Protein AF-A0A831Y4L0-F1 (afdb_monomer)

Nearest PDB structures (foldseek):
  4yvo-assembly1_A  TM=4.484E-01  e=5.142E-01  Arabidopsis thaliana
  3ro3-assembly1_A  TM=4.922E-01  e=9.873E-01  Mus musculus
  3sf4-assembly3_C  TM=3.916E-01  e=2.978E+00  Homo sapiens
  4jhr-assembly1_B  TM=3.957E-01  e=4.231E+00  Mus musculus
  6mfv-assembly4_D  TM=3.422E-01  e=8.982E+00  Pyrococcus horikoshii OT3

Radius of gyration: 17.83 Å; Cα contacts (8 Å, |Δi|>4): 141; chains: 1; bounding box: 51×42×48 Å

Foldseek 3Di:
DDDDPPPDDPVRVVVVVPPPDDDDDDDDDDDPPLQQQPQLVVVLVVLPLVSNVVSLVVLLVVLVVVLALVSLQRSLVSLCSSCVSVVVNVVSLVVSVVSLVSSCVSCLVVLPLVSLVSSLVSCVVSPNVVSNVVSVVSSVVSVVVVVD

pLDDT: mean 77.3, std 20.5, range [30.44, 94.75]

Structure (mmCIF, N/CA/C/O backbone):
data_AF-A0A831Y4L0-F1
#
_entry.id   AF-A0A831Y4L0-F1
#
loop_
_atom_site.group_PDB
_atom_site.id
_atom_site.type_symbol
_atom_site.label_atom_id
_atom_site.label_alt_id
_atom_site.label_comp_id
_atom_site.label_asym_id
_atom_site.label_entity_id
_atom_site.label_seq_id
_atom_site.pdbx_PDB_ins_code
_atom_site.Cartn_x
_atom_site.Cartn_y
_atom_site.Cartn_z
_atom_site.occupancy
_atom_site.B_iso_or_equiv
_atom_site.auth_seq_id
_atom_site.auth_comp_id
_atom_site.auth_asym_id
_atom_site.auth_atom_id
_atom_site.pdbx_PDB_model_num
ATOM 1 N N . MET A 1 1 ? 32.421 18.362 26.435 1.00 40.50 1 MET A N 1
ATOM 2 C CA . MET A 1 1 ? 31.320 19.138 25.824 1.00 40.50 1 MET A CA 1
ATOM 3 C C . MET A 1 1 ? 31.251 18.711 24.374 1.00 40.50 1 MET A C 1
ATOM 5 O O . MET A 1 1 ? 31.950 19.267 23.541 1.00 40.50 1 MET A O 1
ATOM 9 N N . THR A 1 2 ? 30.551 17.610 24.119 1.00 41.34 2 THR A N 1
ATOM 10 C CA . THR A 1 2 ? 30.545 16.924 22.823 1.00 41.34 2 THR A CA 1
ATOM 11 C C . THR A 1 2 ? 29.284 17.347 22.085 1.00 41.34 2 THR A C 1
ATOM 13 O O . THR A 1 2 ? 28.188 17.178 22.615 1.00 41.34 2 THR A O 1
ATOM 16 N N . GLY A 1 3 ? 29.469 17.964 20.916 1.00 47.66 3 GLY A N 1
ATOM 17 C CA . GLY A 1 3 ? 28.396 18.372 20.020 1.00 47.66 3 GLY A CA 1
ATOM 18 C C . GLY A 1 3 ? 27.564 17.161 19.632 1.00 47.66 3 GLY A C 1
ATOM 19 O O . GLY A 1 3 ? 28.087 16.168 19.130 1.00 47.66 3 GLY A O 1
ATOM 20 N N . GLN A 1 4 ? 26.279 17.242 19.942 1.00 45.97 4 GLN A N 1
ATOM 21 C CA . GLN A 1 4 ? 25.287 16.266 19.547 1.00 45.97 4 GLN A CA 1
ATOM 22 C C . GLN A 1 4 ? 24.959 16.560 18.084 1.00 45.97 4 GLN A C 1
ATOM 24 O O . GLN A 1 4 ? 24.190 17.465 17.779 1.00 45.97 4 GLN A O 1
ATOM 29 N N . ASP A 1 5 ? 25.652 15.856 17.193 1.00 43.16 5 ASP A N 1
ATOM 30 C CA . ASP A 1 5 ? 25.338 15.779 15.771 1.00 43.16 5 ASP A CA 1
ATOM 31 C C . ASP A 1 5 ? 23.983 15.059 15.669 1.00 43.16 5 ASP A C 1
ATOM 33 O O . ASP A 1 5 ? 23.887 13.832 15.767 1.00 43.16 5 ASP A O 1
ATOM 37 N N . GLU A 1 6 ? 22.902 15.839 15.650 1.00 45.41 6 GLU A N 1
ATOM 38 C CA . GLU A 1 6 ? 21.547 15.332 15.471 1.00 45.41 6 GLU A CA 1
ATOM 39 C C . GLU A 1 6 ? 21.431 14.763 14.056 1.00 45.41 6 GLU A C 1
ATOM 41 O O . GLU A 1 6 ? 21.164 15.480 13.094 1.00 45.41 6 GLU A O 1
ATOM 46 N N . ILE A 1 7 ? 21.646 13.452 13.930 1.00 49.22 7 ILE A N 1
ATOM 47 C CA . ILE A 1 7 ? 21.358 12.710 12.705 1.00 49.22 7 ILE A CA 1
ATOM 48 C C . ILE A 1 7 ? 19.867 12.913 12.391 1.00 49.22 7 ILE A C 1
ATOM 50 O O . ILE A 1 7 ? 19.016 12.468 13.172 1.00 49.22 7 ILE A O 1
ATOM 54 N N . PRO A 1 8 ? 19.511 13.559 11.267 1.00 40.16 8 PRO A N 1
ATOM 55 C CA . PRO A 1 8 ? 18.118 13.773 10.923 1.00 40.16 8 PRO A CA 1
ATOM 56 C C . PRO A 1 8 ? 17.447 12.417 10.703 1.00 40.16 8 PRO A C 1
ATOM 58 O O . PRO A 1 8 ? 17.881 11.598 9.890 1.00 40.16 8 PRO A O 1
ATOM 61 N N . THR A 1 9 ? 16.368 12.169 11.445 1.00 49.12 9 THR A N 1
ATOM 62 C CA . THR A 1 9 ? 15.546 10.966 11.269 1.00 49.12 9 THR A CA 1
ATOM 63 C C . THR A 1 9 ? 15.034 10.925 9.827 1.00 49.12 9 THR A C 1
ATOM 65 O O . THR A 1 9 ? 14.661 11.960 9.278 1.00 49.12 9 THR A O 1
ATOM 68 N N . ALA A 1 10 ? 14.963 9.740 9.211 1.00 43.44 10 ALA A N 1
ATOM 69 C CA . ALA A 1 10 ? 14.544 9.550 7.812 1.00 43.44 10 ALA A CA 1
ATOM 70 C C . ALA A 1 10 ? 13.197 10.226 7.445 1.00 43.44 10 ALA A C 1
ATOM 72 O O . ALA A 1 10 ? 12.957 10.551 6.285 1.00 43.44 10 ALA A O 1
ATOM 73 N N . GLN A 1 11 ? 12.353 10.498 8.446 1.00 38.75 11 GLN A N 1
ATOM 74 C CA . GLN A 1 11 ? 11.113 11.276 8.355 1.00 38.75 11 GLN A CA 1
ATOM 75 C C . GLN A 1 11 ? 11.340 12.768 8.011 1.00 38.75 11 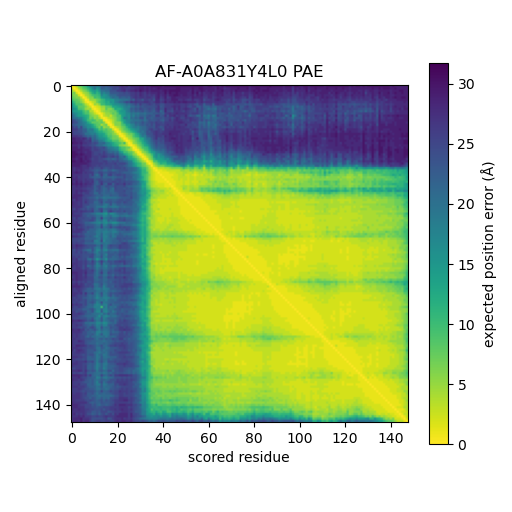GLN A C 1
ATOM 77 O O . GLN A 1 11 ? 10.540 13.359 7.294 1.00 38.75 11 GLN A O 1
ATOM 82 N N . GLN A 1 12 ? 12.412 13.386 8.523 1.00 36.28 12 GLN A N 1
ATOM 83 C CA . GLN A 1 12 ? 12.693 14.828 8.430 1.00 36.28 12 GLN A CA 1
ATOM 84 C C . GLN A 1 12 ? 13.467 15.214 7.161 1.00 36.28 12 GLN A C 1
ATOM 86 O O . GLN A 1 12 ? 13.261 16.297 6.612 1.00 36.28 12 GLN A O 1
ATOM 91 N N . ALA A 1 13 ? 14.309 14.315 6.640 1.00 39.44 13 ALA A N 1
ATOM 92 C CA . ALA A 1 13 ? 14.988 14.525 5.357 1.00 39.44 13 ALA A CA 1
ATOM 93 C C . ALA A 1 13 ? 13.992 14.589 4.179 1.00 39.44 13 ALA A C 1
ATOM 95 O O . ALA A 1 13 ? 14.233 15.264 3.175 1.00 39.44 13 ALA A O 1
ATOM 96 N N . PHE A 1 14 ? 12.839 13.926 4.323 1.00 44.34 14 PHE A N 1
ATOM 97 C CA . PHE A 1 14 ? 11.790 13.911 3.310 1.00 44.34 14 PHE A CA 1
ATOM 98 C C . PHE A 1 14 ? 11.026 15.245 3.236 1.00 44.34 14 PHE A C 1
ATOM 100 O O . PHE A 1 14 ? 10.743 15.727 2.142 1.00 44.34 14 PHE A O 1
ATOM 107 N N . THR A 1 15 ? 10.758 15.899 4.372 1.00 40.31 15 THR A N 1
ATOM 108 C CA . THR A 1 15 ? 10.054 17.195 4.429 1.00 40.31 15 THR A CA 1
ATOM 109 C C . THR A 1 15 ? 10.898 18.365 3.929 1.00 40.31 15 THR A C 1
ATOM 111 O O . THR A 1 15 ? 10.358 19.262 3.284 1.00 40.31 15 THR A O 1
ATOM 114 N N . ALA A 1 16 ? 12.212 18.359 4.167 1.00 33.62 16 ALA A N 1
ATOM 115 C CA . ALA A 1 16 ? 13.095 19.443 3.727 1.00 33.62 16 ALA A CA 1
ATOM 116 C C . ALA A 1 16 ? 13.231 19.525 2.192 1.00 33.62 16 ALA A C 1
ATOM 118 O O . ALA A 1 16 ? 13.402 20.611 1.641 1.00 33.62 16 ALA A O 1
ATOM 119 N N . SER A 1 17 ? 13.077 18.399 1.486 1.00 42.00 17 SER A N 1
ATOM 120 C CA . SER A 1 17 ? 13.164 18.353 0.017 1.00 42.00 17 SER A CA 1
ATOM 121 C C . SER A 1 17 ? 11.907 18.879 -0.695 1.00 42.00 17 SER A C 1
ATOM 123 O O . SER A 1 17 ? 11.950 19.143 -1.892 1.00 42.00 17 SER A O 1
ATOM 125 N N . LEU A 1 18 ? 10.791 19.050 0.023 1.00 50.41 18 LEU A N 1
ATOM 126 C CA . LEU A 1 18 ? 9.485 19.410 -0.549 1.00 50.41 18 LEU A CA 1
ATOM 127 C C . LEU A 1 18 ? 9.148 20.909 -0.459 1.00 50.41 18 LEU A C 1
ATOM 129 O O . LEU A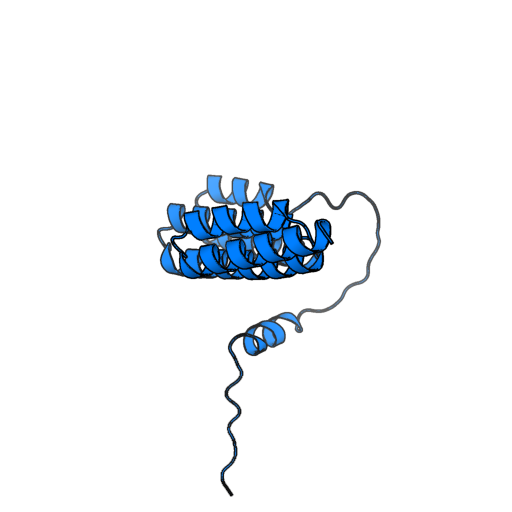 1 18 ? 8.154 21.336 -1.036 1.00 50.41 18 LEU A O 1
ATOM 133 N N . MET A 1 19 ? 9.949 21.722 0.240 1.00 46.41 19 MET A N 1
ATOM 134 C CA . MET A 1 19 ? 9.622 23.137 0.495 1.00 46.41 19 MET A CA 1
ATOM 135 C C . MET A 1 19 ? 10.245 24.139 -0.492 1.00 46.41 19 MET A C 1
ATOM 137 O O . MET A 1 19 ? 9.990 25.336 -0.382 1.00 46.41 19 MET A O 1
ATOM 141 N N . LEU A 1 20 ? 1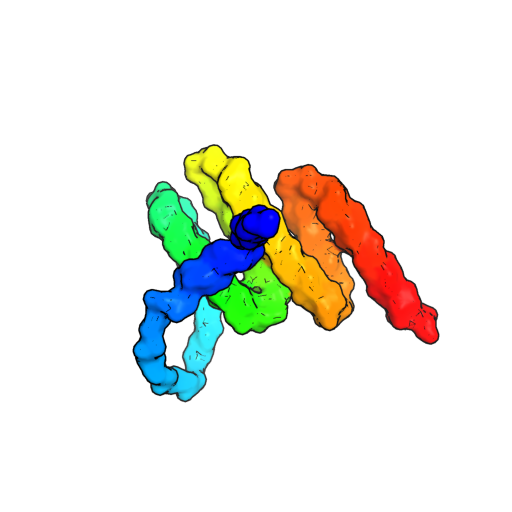1.042 23.693 -1.468 1.00 49.75 20 LEU A N 1
ATOM 142 C CA . LEU A 1 20 ? 11.852 24.579 -2.321 1.00 49.75 20 LEU A CA 1
ATOM 143 C C . LEU A 1 20 ? 11.390 24.654 -3.782 1.00 49.75 20 LEU A C 1
ATOM 145 O O . LEU A 1 20 ? 12.198 24.759 -4.700 1.00 49.75 20 LEU A O 1
ATOM 149 N N . THR A 1 21 ? 10.079 24.656 -4.022 1.00 49.94 21 THR A N 1
ATOM 150 C CA . THR A 1 21 ? 9.545 25.034 -5.341 1.00 49.94 21 THR A CA 1
ATOM 151 C C . THR A 1 21 ? 8.311 25.923 -5.206 1.00 49.94 21 THR A C 1
ATOM 153 O O . THR A 1 21 ? 7.182 25.462 -5.108 1.00 49.94 21 THR A O 1
ATOM 156 N N . GLY A 1 22 ? 8.606 27.225 -5.137 1.00 38.66 22 GLY A N 1
ATOM 157 C CA . GLY A 1 22 ? 7.903 28.353 -5.758 1.00 38.66 22 GLY A CA 1
ATOM 158 C C . GLY A 1 22 ? 6.386 28.291 -5.924 1.00 38.66 22 GLY A C 1
ATOM 159 O O . GLY A 1 22 ? 5.857 27.535 -6.732 1.00 38.66 22 GLY A O 1
ATOM 160 N N . GLY A 1 23 ? 5.708 29.224 -5.255 1.00 46.31 23 GLY A N 1
ATOM 161 C CA . GLY A 1 23 ? 4.323 29.564 -5.540 1.00 46.31 23 GLY A CA 1
ATOM 162 C C . GLY A 1 23 ? 4.121 30.244 -6.898 1.00 46.31 23 GLY A C 1
ATOM 163 O O . GLY A 1 23 ? 4.943 31.032 -7.361 1.00 46.31 23 GLY A O 1
ATOM 164 N N . HIS A 1 24 ? 2.949 29.989 -7.470 1.00 35.50 24 HIS A N 1
ATOM 165 C CA . HIS A 1 24 ? 2.203 30.895 -8.335 1.00 35.50 24 HIS A CA 1
ATOM 166 C C . HIS A 1 24 ? 0.705 30.661 -8.069 1.00 35.50 24 HIS A C 1
ATOM 168 O O . HIS A 1 24 ? 0.265 29.539 -7.827 1.00 35.50 24 HIS A O 1
ATOM 174 N N . ALA A 1 25 ? -0.026 31.772 -8.009 1.00 30.44 25 ALA A N 1
ATOM 175 C CA . ALA A 1 25 ? -1.397 31.938 -7.552 1.00 30.44 25 ALA A CA 1
ATOM 176 C C . ALA A 1 25 ? -2.467 31.067 -8.247 1.00 30.44 25 ALA A C 1
ATOM 178 O O . ALA A 1 25 ? -2.354 30.685 -9.406 1.00 30.44 25 ALA A O 1
ATOM 179 N N . SER A 1 26 ? -3.543 30.832 -7.489 1.00 38.22 26 SER A N 1
ATOM 180 C CA . SER A 1 26 ? -4.777 30.110 -7.837 1.00 38.22 26 SER A CA 1
ATOM 181 C C . SER A 1 26 ? -5.615 30.808 -8.928 1.00 38.22 26 SER A C 1
ATOM 183 O O . SER A 1 26 ? -5.536 32.029 -9.070 1.00 38.22 26 SER A O 1
ATOM 185 N N . PRO A 1 27 ? -6.486 30.061 -9.636 1.00 35.53 27 PRO A N 1
ATOM 186 C CA . PRO A 1 27 ? -7.902 30.099 -9.254 1.00 35.53 27 PRO A CA 1
ATOM 187 C C . PRO A 1 27 ? -8.577 28.711 -9.234 1.00 35.53 27 PRO A C 1
ATOM 189 O O . PRO A 1 27 ? -8.321 27.849 -10.071 1.00 35.53 27 PRO A O 1
ATOM 192 N N . ALA A 1 28 ? -9.480 28.506 -8.275 1.00 38.41 28 ALA A N 1
ATOM 193 C CA . ALA A 1 28 ? -10.462 27.413 -8.246 1.00 38.41 28 ALA A CA 1
ATOM 194 C C . ALA A 1 28 ? -11.834 27.933 -8.751 1.00 38.41 28 ALA A C 1
ATOM 196 O O . ALA A 1 28 ? -11.973 29.154 -8.862 1.00 38.41 28 ALA A O 1
ATOM 197 N N . PRO A 1 29 ? -12.890 27.109 -8.964 1.00 56.16 29 PRO A N 1
ATOM 198 C CA . PRO A 1 29 ? -12.988 25.644 -8.873 1.00 56.16 29 PRO A CA 1
ATOM 199 C C . PRO A 1 29 ? -13.779 24.996 -10.045 1.00 56.16 29 PRO A C 1
ATOM 201 O O . PRO A 1 29 ? -14.935 25.333 -10.278 1.00 56.16 29 PRO A O 1
ATOM 204 N N . ALA A 1 30 ? -13.244 23.971 -10.717 1.00 34.66 30 ALA A N 1
ATOM 205 C CA . ALA A 1 30 ? -14.074 23.037 -11.493 1.00 34.66 30 ALA A CA 1
ATOM 206 C C . ALA A 1 30 ? -13.328 21.721 -11.729 1.00 34.66 30 ALA A C 1
ATOM 208 O O . ALA A 1 30 ? -12.386 21.668 -12.509 1.00 34.66 30 ALA A O 1
ATOM 209 N N . ARG A 1 31 ? -13.770 20.669 -11.026 1.00 33.84 31 ARG A N 1
ATOM 210 C CA . ARG A 1 31 ? -13.335 19.271 -11.156 1.00 33.84 31 ARG A CA 1
ATOM 211 C C . ARG A 1 31 ? -11.811 19.096 -11.069 1.00 33.84 31 ARG A C 1
ATOM 213 O O . ARG A 1 31 ? -11.122 19.038 -12.080 1.00 33.84 31 ARG A O 1
ATOM 220 N N . ARG A 1 32 ? -11.290 18.889 -9.851 1.00 41.84 32 ARG A N 1
ATOM 221 C CA . ARG A 1 32 ? -10.072 18.077 -9.703 1.00 41.84 32 ARG A CA 1
ATOM 222 C C . ARG A 1 32 ? -10.420 16.689 -10.234 1.00 41.84 32 ARG A C 1
ATOM 224 O O . ARG A 1 32 ? -10.921 15.846 -9.499 1.00 41.84 32 ARG A O 1
ATOM 231 N N . VAL A 1 33 ? -10.283 16.503 -11.546 1.00 34.19 33 VAL A N 1
ATOM 232 C CA . VAL A 1 33 ? -10.119 15.181 -12.138 1.00 34.19 33 VAL A CA 1
ATOM 233 C C . VAL A 1 33 ? -8.985 14.571 -11.332 1.00 34.19 33 VAL A C 1
ATOM 235 O O . VAL A 1 33 ? -7.964 15.229 -11.146 1.00 34.19 33 VAL A O 1
ATOM 238 N N . ALA A 1 34 ? -9.204 13.403 -10.743 1.00 45.22 34 ALA A N 1
ATOM 239 C CA . ALA A 1 34 ? -8.155 12.697 -10.037 1.00 45.22 34 ALA A CA 1
ATOM 240 C C . ALA A 1 34 ? -7.026 12.439 -11.047 1.00 45.22 34 ALA A C 1
ATOM 242 O O . ALA A 1 34 ? -7.094 11.496 -11.822 1.00 45.22 34 ALA A O 1
ATOM 243 N N . VAL A 1 35 ? -6.009 13.303 -11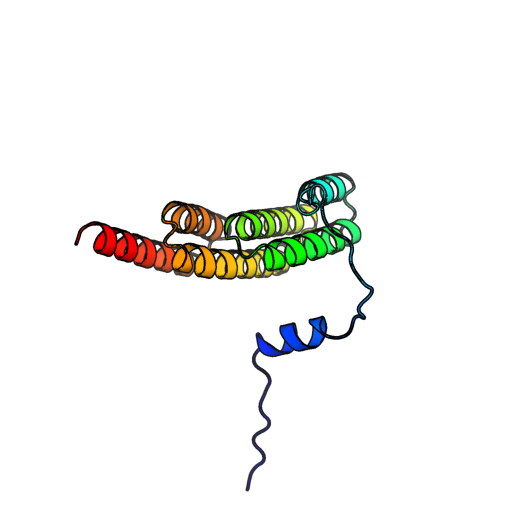.088 1.00 49.53 35 VAL A N 1
ATOM 244 C CA . VAL A 1 35 ? -4.870 13.171 -12.015 1.00 49.53 35 VAL A CA 1
ATOM 245 C C . VAL A 1 35 ? -4.018 11.942 -11.649 1.00 49.53 35 VAL A C 1
ATOM 247 O O . VAL A 1 35 ? -3.118 11.554 -12.381 1.00 49.53 35 VAL A O 1
ATOM 250 N N . GLY A 1 36 ? -4.296 11.284 -10.524 1.00 59.56 36 GLY A N 1
ATOM 251 C CA . GLY A 1 36 ? -3.346 10.381 -9.897 1.00 59.56 36 GLY A CA 1
ATOM 252 C C . GLY A 1 36 ? -3.134 9.031 -10.575 1.00 59.56 36 GLY A C 1
ATOM 253 O O . GLY A 1 36 ? -1.988 8.650 -10.760 1.00 59.56 36 GLY A O 1
ATOM 254 N N . LEU A 1 37 ? -4.175 8.261 -10.901 1.00 68.75 37 LEU A N 1
ATOM 255 C CA . LEU A 1 37 ? -3.963 6.849 -11.265 1.00 68.75 37 LEU A CA 1
ATOM 256 C C . LEU A 1 37 ? -4.042 6.561 -12.759 1.00 68.75 37 LEU A C 1
ATOM 258 O O . LEU A 1 37 ? -3.193 5.823 -13.244 1.00 68.75 37 LEU A O 1
ATOM 262 N N . ASP A 1 38 ? -4.972 7.170 -13.494 1.00 76.81 38 ASP A N 1
ATOM 263 C CA . ASP A 1 38 ? -5.137 6.898 -14.931 1.00 76.81 38 ASP A CA 1
ATOM 264 C C . ASP A 1 38 ? -3.852 7.204 -15.711 1.00 76.81 38 ASP A C 1
ATOM 266 O O . ASP A 1 38 ? -3.385 6.391 -16.502 1.00 76.81 38 ASP A O 1
ATOM 270 N N . ALA A 1 39 ? -3.188 8.313 -15.381 1.00 76.06 39 ALA A N 1
ATOM 271 C CA . ALA A 1 39 ? -1.902 8.659 -15.973 1.00 76.06 39 ALA A CA 1
ATOM 272 C C . ALA A 1 39 ? -0.780 7.670 -15.579 1.00 76.06 39 ALA A C 1
ATOM 274 O O . ALA A 1 39 ? 0.169 7.468 -16.340 1.00 76.06 39 ALA A O 1
ATOM 275 N N . VAL A 1 40 ? -0.852 7.047 -14.392 1.00 79.38 40 VAL A N 1
ATOM 276 C CA . VAL A 1 40 ? 0.087 5.983 -13.993 1.00 79.38 40 VAL A CA 1
ATOM 277 C C . VAL A 1 40 ? -0.193 4.710 -14.786 1.00 79.38 40 VAL A C 1
ATOM 279 O O . VAL A 1 40 ? 0.757 4.084 -15.241 1.00 79.38 40 VAL A O 1
ATOM 282 N N . GLU A 1 41 ? -1.458 4.343 -15.000 1.00 83.44 41 GLU A N 1
ATOM 283 C CA . GLU A 1 41 ? -1.842 3.209 -15.854 1.00 83.44 41 GLU A CA 1
ATOM 284 C C . GLU A 1 41 ? -1.373 3.411 -17.301 1.00 83.44 41 GLU A C 1
ATOM 286 O O . GLU A 1 41 ? -0.751 2.520 -17.881 1.00 83.44 41 GLU A O 1
ATOM 291 N N . GLU A 1 42 ? -1.577 4.605 -17.860 1.00 82.81 42 GLU A N 1
ATOM 292 C CA . GLU A 1 42 ? -1.076 4.974 -19.187 1.00 82.81 42 GLU A CA 1
ATOM 293 C C . GLU A 1 42 ? 0.453 4.888 -19.257 1.00 82.81 42 GLU A C 1
ATOM 295 O O . GLU A 1 42 ? 1.005 4.317 -20.196 1.00 82.81 42 GLU A O 1
ATOM 300 N N . ALA A 1 43 ? 1.156 5.382 -18.234 1.00 83.31 43 ALA A N 1
ATOM 301 C CA . ALA A 1 43 ? 2.609 5.267 -18.154 1.00 83.31 43 ALA A CA 1
ATOM 302 C C . ALA A 1 43 ? 3.081 3.809 -18.020 1.00 83.31 43 ALA A C 1
ATOM 304 O O . ALA A 1 43 ? 4.137 3.452 -18.537 1.00 83.31 43 ALA A O 1
ATOM 305 N N . MET A 1 44 ? 2.313 2.946 -17.350 1.00 84.56 44 MET A N 1
ATOM 306 C CA . MET A 1 44 ? 2.613 1.515 -17.292 1.00 84.56 44 MET A CA 1
ATOM 307 C C . MET A 1 44 ? 2.450 0.848 -18.665 1.00 84.56 44 MET A C 1
ATOM 309 O O . MET A 1 44 ? 3.221 -0.056 -18.982 1.00 84.56 44 MET A O 1
ATOM 313 N N . ALA A 1 45 ? 1.512 1.313 -19.499 1.00 86.69 45 ALA A N 1
ATOM 314 C CA . ALA A 1 45 ? 1.311 0.798 -20.854 1.00 86.69 45 ALA A CA 1
ATOM 315 C C . ALA A 1 45 ? 2.459 1.152 -21.818 1.00 86.69 45 ALA A C 1
ATOM 317 O O . ALA A 1 45 ? 2.728 0.393 -22.748 1.00 86.69 45 ALA A O 1
ATOM 318 N N . THR A 1 46 ? 3.161 2.271 -21.602 1.00 82.69 46 THR A N 1
ATOM 319 C CA . THR A 1 46 ? 4.313 2.657 -22.439 1.00 82.69 46 THR A CA 1
ATOM 320 C C . THR A 1 46 ? 5.603 1.921 -22.076 1.00 82.69 46 THR A C 1
ATOM 322 O O . THR A 1 46 ? 6.530 1.888 -22.884 1.00 82.69 46 THR A O 1
ATOM 325 N N . GLY A 1 47 ? 5.690 1.344 -20.871 1.00 79.44 47 GLY A N 1
ATOM 326 C CA . GLY A 1 47 ? 6.891 0.670 -20.368 1.00 79.44 47 GLY A CA 1
ATOM 327 C C . GLY A 1 47 ? 8.062 1.610 -20.039 1.00 79.44 47 GLY A C 1
ATOM 328 O O . GLY A 1 47 ? 9.147 1.138 -19.695 1.00 79.44 47 GLY A O 1
ATOM 329 N N . ASP A 1 48 ? 7.871 2.931 -20.120 1.00 85.50 48 ASP A N 1
ATOM 330 C CA . ASP A 1 48 ? 8.888 3.912 -19.742 1.00 85.50 48 ASP A CA 1
ATOM 331 C C . ASP A 1 48 ? 8.950 4.035 -18.213 1.00 85.50 48 ASP A C 1
ATOM 333 O O . ASP A 1 48 ? 8.156 4.735 -17.579 1.00 85.50 48 ASP A O 1
ATOM 337 N N . ALA A 1 49 ? 9.949 3.385 -17.613 1.00 84.81 49 ALA A N 1
ATOM 338 C CA . ALA A 1 49 ? 10.167 3.389 -16.169 1.00 84.81 49 ALA A CA 1
ATOM 339 C C . ALA A 1 49 ? 10.320 4.803 -15.573 1.00 84.81 49 ALA A C 1
ATOM 341 O O . ALA A 1 49 ? 9.917 5.047 -14.432 1.00 84.81 49 ALA A O 1
ATOM 342 N N . SER A 1 50 ? 10.886 5.746 -16.331 1.00 85.56 50 SER A N 1
ATOM 343 C CA . SER A 1 50 ? 11.054 7.128 -15.882 1.00 85.56 50 SER A CA 1
ATOM 344 C C . SER A 1 50 ? 9.731 7.886 -15.917 1.00 85.56 50 SER A C 1
ATOM 346 O O . SER A 1 50 ? 9.443 8.651 -14.994 1.00 85.56 50 SER A O 1
ATOM 348 N N . LEU A 1 51 ? 8.898 7.653 -16.934 1.00 86.44 51 LEU A N 1
ATOM 349 C CA . LEU A 1 51 ? 7.537 8.181 -16.975 1.00 86.44 51 LEU A CA 1
ATOM 350 C C . LEU A 1 51 ? 6.683 7.600 -15.842 1.00 86.44 51 LEU A C 1
ATOM 352 O O . LEU A 1 51 ? 6.077 8.369 -15.101 1.00 86.44 51 LEU A O 1
ATOM 356 N N . MET A 1 52 ? 6.715 6.279 -15.634 1.00 87.62 52 MET A N 1
ATOM 357 C CA . MET A 1 52 ? 5.998 5.602 -14.546 1.00 87.62 52 MET A CA 1
ATOM 358 C C . MET A 1 52 ? 6.351 6.200 -13.181 1.00 87.62 52 MET A C 1
ATOM 360 O O . MET A 1 52 ? 5.461 6.507 -12.390 1.00 87.62 52 MET A O 1
ATOM 364 N N . LEU A 1 53 ? 7.643 6.416 -12.906 1.00 87.38 53 LEU A N 1
ATOM 365 C CA . LEU A 1 53 ? 8.088 6.981 -11.633 1.00 87.38 53 LEU A CA 1
ATOM 366 C C . LEU A 1 53 ? 7.640 8.437 -11.452 1.00 87.38 53 LEU A C 1
ATOM 368 O O . LEU A 1 53 ? 7.199 8.797 -10.359 1.00 87.38 53 LEU A O 1
ATOM 372 N N . ARG A 1 54 ? 7.745 9.272 -12.494 1.00 88.56 54 ARG A N 1
ATOM 373 C CA . ARG A 1 54 ? 7.311 10.677 -12.428 1.00 88.56 54 ARG A CA 1
ATOM 374 C C . ARG A 1 54 ? 5.812 10.778 -12.179 1.00 88.56 54 ARG A C 1
ATOM 376 O O . ARG A 1 54 ? 5.397 11.500 -11.274 1.00 88.56 54 ARG A O 1
ATOM 383 N N . THR A 1 55 ? 5.018 10.029 -12.935 1.00 89.25 55 THR A N 1
ATOM 384 C CA . THR A 1 55 ? 3.563 10.067 -12.804 1.00 89.25 55 THR A CA 1
ATOM 385 C C . THR A 1 55 ? 3.111 9.485 -11.468 1.00 89.25 55 THR A C 1
ATOM 387 O O . THR A 1 55 ? 2.261 10.070 -10.803 1.00 89.25 55 THR A O 1
ATOM 390 N N . TRP A 1 56 ? 3.755 8.413 -10.994 1.00 90.75 56 TRP A N 1
ATOM 391 C CA . TRP A 1 56 ? 3.508 7.872 -9.656 1.00 90.75 56 TRP A CA 1
ATOM 392 C C . TRP A 1 56 ? 3.838 8.877 -8.548 1.00 90.75 56 TRP A C 1
ATOM 394 O O . TRP A 1 56 ? 3.090 9.000 -7.579 1.00 90.75 56 TRP A O 1
ATOM 404 N N . HIS A 1 57 ? 4.933 9.630 -8.683 1.00 89.88 57 HIS A N 1
ATOM 405 C CA . HIS A 1 57 ? 5.292 10.658 -7.708 1.00 89.88 57 HIS A CA 1
ATOM 406 C C . HIS A 1 57 ? 4.239 11.774 -7.665 1.00 89.88 57 HIS A C 1
ATOM 408 O O . HIS A 1 57 ? 3.810 12.162 -6.581 1.00 89.88 57 HIS A O 1
ATOM 414 N N . ALA A 1 58 ? 3.776 12.251 -8.824 1.00 89.38 58 ALA A N 1
ATOM 415 C CA . ALA A 1 58 ? 2.711 13.250 -8.902 1.00 89.38 58 ALA A CA 1
ATOM 416 C C . ALA A 1 58 ? 1.407 12.746 -8.255 1.00 89.38 58 ALA A C 1
ATOM 418 O O . ALA A 1 58 ? 0.802 13.455 -7.451 1.00 89.38 58 ALA A O 1
ATOM 419 N N . ALA A 1 59 ? 1.032 11.494 -8.527 1.00 89.19 59 ALA A N 1
ATOM 420 C CA . ALA A 1 59 ? -0.116 10.833 -7.911 1.00 89.19 59 ALA A CA 1
ATOM 421 C C . ALA A 1 59 ? 0.000 10.743 -6.387 1.00 89.19 59 ALA A C 1
ATOM 423 O O . ALA A 1 59 ? -0.964 10.984 -5.664 1.00 89.19 59 ALA A O 1
ATOM 424 N N . CYS A 1 60 ? 1.196 10.419 -5.892 1.00 88.38 60 CYS A N 1
ATOM 425 C CA . CYS A 1 60 ? 1.483 10.353 -4.466 1.00 88.38 60 CYS A CA 1
ATOM 426 C C . CYS A 1 60 ? 1.318 11.725 -3.799 1.00 88.38 60 CYS A C 1
ATOM 428 O O . CYS A 1 60 ? 0.696 11.820 -2.744 1.00 88.38 60 CYS A O 1
ATOM 430 N N . LEU A 1 61 ? 1.808 12.799 -4.425 1.00 90.56 61 LEU A N 1
ATOM 431 C CA . LEU A 1 61 ? 1.646 14.159 -3.902 1.00 90.56 61 LEU A CA 1
ATOM 432 C C . LEU A 1 61 ? 0.174 14.593 -3.862 1.00 90.56 61 LEU A C 1
ATOM 434 O O . LEU A 1 61 ? -0.266 15.157 -2.859 1.00 90.56 61 LEU A O 1
ATOM 438 N N . ASP A 1 62 ? -0.603 14.283 -4.901 1.00 89.19 62 ASP A N 1
ATOM 439 C CA . ASP A 1 62 ? -2.041 14.578 -4.932 1.00 89.19 62 ASP A CA 1
ATOM 440 C C . ASP A 1 62 ? -2.806 13.780 -3.857 1.00 89.19 62 ASP A C 1
ATOM 442 O O . ASP A 1 62 ? -3.569 14.341 -3.063 1.00 89.19 62 ASP A O 1
ATOM 446 N N . ALA A 1 63 ? -2.508 12.483 -3.725 1.00 88.50 63 ALA A N 1
ATOM 447 C CA . ALA A 1 63 ? -3.055 11.624 -2.675 1.00 88.50 63 ALA A CA 1
ATOM 448 C C . ALA A 1 63 ? -2.693 12.123 -1.266 1.00 88.50 63 ALA A C 1
ATOM 450 O O . ALA A 1 63 ? -3.535 12.122 -0.358 1.00 88.50 63 ALA A O 1
ATOM 451 N N . LEU A 1 64 ? -1.466 12.609 -1.066 1.00 88.62 64 LEU A N 1
ATOM 452 C CA . LEU A 1 64 ? -1.053 13.225 0.190 1.00 88.62 64 LEU A CA 1
ATOM 453 C C . LEU A 1 64 ? -1.862 14.497 0.4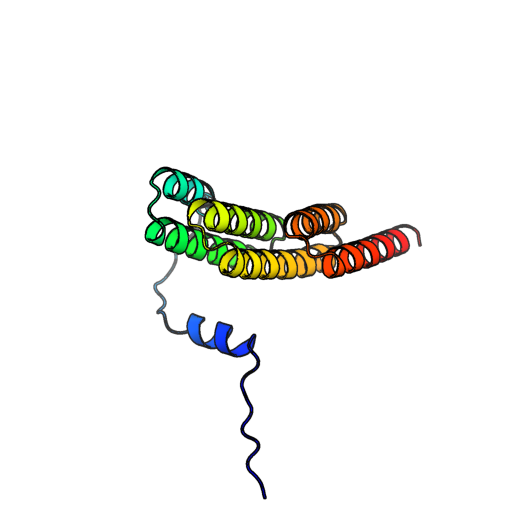76 1.00 88.62 64 LEU A C 1
ATOM 455 O O . LEU A 1 64 ? -2.328 14.656 1.607 1.00 88.62 64 LEU A O 1
ATOM 459 N N . GLY A 1 65 ? -2.109 15.334 -0.533 1.00 88.31 65 GLY A N 1
ATOM 460 C CA . GLY A 1 65 ? -2.936 16.538 -0.420 1.00 88.31 65 GLY A CA 1
ATOM 461 C C . GLY A 1 65 ? -4.413 16.263 -0.115 1.00 88.31 65 GLY A C 1
ATOM 462 O O . GLY A 1 65 ? -5.049 17.060 0.569 1.00 88.31 65 GLY A O 1
ATOM 463 N N . SER A 1 66 ? -4.953 15.121 -0.556 1.00 84.81 66 SER A N 1
ATOM 464 C CA . SER A 1 66 ? -6.367 14.757 -0.354 1.00 84.81 66 SER A CA 1
ATOM 465 C C . SER A 1 66 ? -6.765 14.497 1.104 1.00 84.81 66 SER A C 1
ATOM 467 O O . SER A 1 66 ? -7.953 14.502 1.415 1.00 84.81 66 SER A O 1
ATOM 469 N N . GLN A 1 67 ? -5.790 14.211 1.977 1.00 86.00 67 GLN A N 1
ATOM 470 C CA . GLN A 1 67 ? -5.985 13.764 3.367 1.00 86.00 67 GLN A CA 1
ATOM 471 C C . GLN A 1 67 ? -6.871 12.510 3.547 1.00 86.00 67 GLN A C 1
ATOM 473 O O . GLN A 1 67 ? -7.151 12.113 4.677 1.00 86.00 67 GLN A O 1
ATOM 478 N N . GLN A 1 68 ? -7.231 11.827 2.459 1.00 88.62 68 GLN A N 1
ATOM 479 C CA . GLN A 1 68 ? -8.032 10.603 2.451 1.00 88.62 68 GLN A CA 1
ATOM 480 C C . GLN A 1 68 ? -7.145 9.355 2.521 1.00 88.62 68 GLN A C 1
ATOM 482 O O . GLN A 1 68 ? -5.942 9.412 2.232 1.00 88.62 68 GLN A O 1
ATOM 487 N N . TRP A 1 69 ? -7.714 8.231 2.958 1.00 90.69 69 TRP A N 1
ATOM 488 C CA . TRP A 1 69 ? -6.980 6.968 3.092 1.00 90.69 69 TRP A CA 1
ATOM 489 C C . TRP A 1 69 ? -7.025 6.157 1.788 1.00 90.69 69 TRP A C 1
ATOM 491 O O . TRP A 1 69 ? -6.036 5.519 1.432 1.00 90.69 69 TRP A O 1
ATOM 501 N N . GLU A 1 70 ? -8.120 6.248 1.033 1.00 92.38 70 GLU A N 1
ATOM 502 C CA . GLU A 1 70 ? -8.371 5.532 -0.219 1.00 92.38 70 GLU A CA 1
ATOM 503 C C . GLU A 1 70 ? -7.301 5.822 -1.282 1.00 92.38 70 GLU A C 1
ATOM 505 O O . GLU A 1 70 ? -6.749 4.870 -1.845 1.00 92.38 70 GLU A O 1
ATOM 510 N N . PRO A 1 71 ? -6.915 7.093 -1.534 1.00 91.56 71 PRO A N 1
ATOM 511 C CA . PRO A 1 71 ? -5.902 7.397 -2.541 1.00 91.56 71 PRO A CA 1
ATOM 512 C C . PRO A 1 71 ? -4.520 6.850 -2.167 1.00 91.56 71 PRO A C 1
ATOM 514 O O . PRO A 1 71 ? -3.735 6.504 -3.045 1.00 91.56 71 PRO A O 1
ATOM 517 N N . MET A 1 72 ? -4.221 6.714 -0.869 1.00 92.44 72 MET A N 1
ATOM 518 C CA . MET A 1 72 ? -2.945 6.154 -0.414 1.00 92.44 72 MET A CA 1
ATOM 519 C C . MET A 1 72 ? -2.837 4.654 -0.709 1.00 92.44 72 MET A C 1
ATOM 521 O O . MET A 1 72 ? -1.761 4.186 -1.079 1.00 92.44 72 MET A O 1
ATOM 525 N N . VAL A 1 73 ? -3.945 3.909 -0.603 1.00 92.38 73 VAL A N 1
ATOM 526 C CA . VAL A 1 73 ? -3.995 2.493 -1.006 1.00 92.38 73 VAL A CA 1
ATOM 527 C C . VAL A 1 73 ? -3.722 2.369 -2.502 1.00 92.38 73 VAL A C 1
ATOM 529 O O . VAL A 1 73 ? -2.831 1.626 -2.906 1.00 92.38 73 VAL A O 1
ATOM 532 N N . ALA A 1 74 ? -4.403 3.179 -3.315 1.00 91.19 74 ALA A N 1
ATOM 533 C CA . ALA A 1 74 ? -4.229 3.174 -4.765 1.00 91.19 74 ALA A CA 1
ATOM 534 C C . ALA A 1 74 ? -2.779 3.492 -5.192 1.00 91.19 74 ALA A C 1
ATOM 536 O O . ALA A 1 74 ? -2.226 2.834 -6.075 1.00 91.19 74 ALA A O 1
ATOM 537 N N . VAL A 1 75 ? -2.129 4.457 -4.530 1.00 92.19 75 VAL A N 1
ATOM 538 C CA . VAL A 1 75 ? -0.715 4.804 -4.765 1.00 92.19 75 VAL A CA 1
ATOM 539 C C . VAL A 1 75 ? 0.228 3.662 -4.378 1.00 92.19 75 VAL A C 1
ATOM 541 O O . VAL A 1 75 ? 1.208 3.411 -5.088 1.00 92.19 75 VAL A O 1
ATOM 544 N N . GLY A 1 76 ? -0.045 2.948 -3.284 1.00 93.06 76 GLY A N 1
ATOM 545 C CA . GLY A 1 76 ? 0.752 1.786 -2.892 1.00 93.06 76 GLY A CA 1
ATOM 546 C C . GLY A 1 76 ? 0.585 0.600 -3.849 1.00 93.06 76 GLY A C 1
ATOM 547 O O . GLY A 1 76 ? 1.578 -0.013 -4.251 1.00 93.06 76 GLY A O 1
ATOM 548 N N . ASP A 1 77 ? -0.637 0.349 -4.322 1.00 92.62 77 ASP A N 1
ATOM 549 C CA . ASP A 1 77 ? -0.919 -0.681 -5.326 1.00 92.62 77 ASP A CA 1
ATOM 550 C C . ASP A 1 77 ? -0.234 -0.380 -6.662 1.00 92.62 77 ASP A C 1
ATOM 552 O O . ASP A 1 77 ? 0.316 -1.278 -7.311 1.00 92.62 77 ASP A O 1
ATOM 556 N N . ALA A 1 78 ? -0.234 0.890 -7.072 1.00 91.44 78 ALA A N 1
ATOM 557 C CA . ALA A 1 78 ? 0.501 1.349 -8.240 1.00 91.44 78 ALA A CA 1
ATOM 558 C C . ALA A 1 78 ? 2.014 1.150 -8.061 1.00 91.44 78 ALA A C 1
ATOM 560 O O . ALA A 1 78 ? 2.664 0.608 -8.954 1.00 91.44 78 ALA A O 1
ATOM 561 N N . ALA A 1 79 ? 2.577 1.484 -6.892 1.00 91.50 79 ALA A N 1
ATOM 562 C CA . ALA A 1 79 ? 3.992 1.243 -6.605 1.00 91.50 79 ALA A CA 1
ATOM 563 C C . ALA A 1 79 ? 4.348 -0.241 -6.776 1.00 91.50 79 ALA A C 1
ATOM 565 O O . ALA A 1 79 ? 5.309 -0.570 -7.472 1.00 91.50 79 ALA A O 1
ATOM 566 N N . ARG A 1 80 ? 3.542 -1.148 -6.211 1.00 92.25 80 ARG A N 1
ATOM 567 C CA . ARG A 1 80 ? 3.754 -2.597 -6.332 1.00 92.25 80 ARG A CA 1
ATOM 568 C C . ARG A 1 80 ? 3.774 -3.053 -7.793 1.00 92.25 80 ARG A C 1
ATOM 570 O O . ARG A 1 80 ? 4.660 -3.817 -8.175 1.00 92.25 80 ARG A O 1
ATOM 577 N N . ARG A 1 81 ? 2.839 -2.566 -8.615 1.00 91.38 81 ARG A N 1
ATOM 578 C CA . ARG A 1 81 ? 2.767 -2.890 -10.050 1.00 91.38 81 ARG A CA 1
ATOM 579 C C . ARG A 1 81 ? 3.963 -2.345 -10.828 1.00 91.38 81 ARG A C 1
ATOM 581 O O . ARG A 1 81 ? 4.576 -3.092 -11.586 1.00 91.38 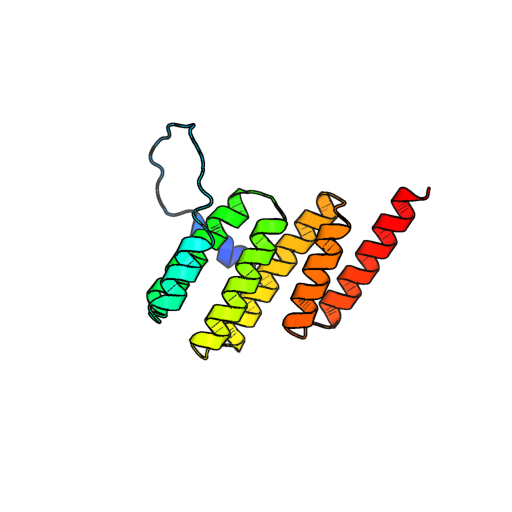81 ARG A O 1
ATOM 588 N N . ILE A 1 82 ? 4.384 -1.108 -10.564 1.00 89.56 82 ILE A N 1
ATOM 589 C CA . ILE A 1 82 ? 5.595 -0.539 -11.174 1.00 89.56 82 ILE A CA 1
ATOM 590 C C . ILE A 1 82 ? 6.826 -1.377 -10.805 1.00 89.56 82 ILE A C 1
ATOM 592 O O . ILE A 1 82 ? 7.631 -1.702 -11.675 1.00 89.56 82 ILE A O 1
ATOM 596 N N . GLY A 1 83 ? 6.960 -1.798 -9.544 1.00 90.06 83 GLY A N 1
ATOM 597 C CA . GLY A 1 83 ? 8.046 -2.681 -9.106 1.00 90.06 83 GLY A CA 1
ATOM 598 C C . GLY A 1 83 ? 8.055 -4.044 -9.803 1.00 90.06 83 GLY A C 1
ATOM 599 O O . GLY A 1 83 ? 9.124 -4.603 -10.050 1.00 90.06 83 GLY A O 1
ATOM 600 N N . GLN A 1 84 ? 6.880 -4.577 -10.148 1.00 90.38 84 GLN A N 1
ATOM 601 C CA . GLN A 1 84 ? 6.752 -5.821 -10.911 1.00 90.38 84 GLN A CA 1
ATOM 602 C C . GLN A 1 84 ? 7.155 -5.643 -12.377 1.00 90.38 84 GLN A C 1
ATOM 604 O O . GLN A 1 84 ? 7.895 -6.478 -12.887 1.00 90.38 84 GLN A O 1
ATOM 609 N N . ILE A 1 85 ? 6.713 -4.559 -13.019 1.00 89.19 85 ILE A N 1
ATOM 610 C CA . ILE A 1 85 ? 6.992 -4.263 -14.433 1.00 89.19 85 ILE A CA 1
ATOM 611 C C . ILE A 1 85 ? 8.471 -3.920 -14.644 1.00 89.19 85 ILE A C 1
ATOM 613 O O . ILE A 1 85 ? 9.106 -4.419 -15.565 1.00 89.19 85 ILE A O 1
ATOM 617 N N . THR A 1 86 ? 9.038 -3.087 -13.771 1.00 86.69 86 THR A N 1
ATOM 618 C CA . THR A 1 86 ? 10.415 -2.583 -13.909 1.00 86.69 86 THR A CA 1
ATOM 619 C C . THR A 1 86 ? 11.479 -3.526 -13.342 1.00 86.69 86 THR A C 1
ATOM 621 O O . THR A 1 86 ? 12.668 -3.306 -13.543 1.00 86.69 86 THR A O 1
ATOM 624 N N . GLY A 1 87 ? 11.077 -4.555 -12.588 1.00 88.38 87 GLY A N 1
ATOM 625 C CA . GLY A 1 87 ? 11.988 -5.458 -11.878 1.00 88.38 87 GLY A CA 1
ATOM 626 C C . GLY A 1 87 ? 12.524 -4.913 -10.545 1.00 88.38 87 GLY A C 1
ATOM 627 O O . GLY A 1 87 ? 13.084 -5.679 -9.760 1.00 88.38 87 GLY A O 1
ATOM 628 N N . PHE A 1 88 ? 12.293 -3.638 -10.211 1.00 88.31 88 PHE A N 1
ATOM 629 C CA . PHE A 1 88 ? 12.755 -3.002 -8.967 1.00 88.31 88 PHE A CA 1
ATOM 630 C C . PHE A 1 88 ? 11.849 -3.293 -7.757 1.00 88.31 88 PHE A C 1
ATOM 632 O O . PHE A 1 88 ? 11.462 -2.392 -7.007 1.00 88.31 88 PHE A O 1
ATOM 639 N N . LYS A 1 89 ? 11.502 -4.567 -7.545 1.00 90.06 89 LYS A N 1
ATOM 640 C CA . LYS A 1 89 ? 10.516 -4.996 -6.538 1.00 90.06 89 LYS A CA 1
ATOM 641 C C . LYS A 1 89 ? 10.815 -4.456 -5.138 1.00 90.06 89 LYS A C 1
ATOM 643 O O . LYS A 1 89 ? 9.928 -3.893 -4.517 1.00 90.06 89 LYS A O 1
ATOM 648 N N . ILE A 1 90 ? 12.057 -4.559 -4.664 1.00 89.38 90 ILE A N 1
ATOM 649 C CA . ILE A 1 90 ? 12.431 -4.159 -3.294 1.00 89.38 90 ILE A CA 1
ATOM 650 C C . ILE A 1 90 ? 12.173 -2.662 -3.058 1.00 89.38 90 ILE A C 1
ATOM 652 O O . ILE A 1 90 ? 11.507 -2.283 -2.094 1.00 89.38 90 ILE A O 1
ATOM 656 N N . SER A 1 91 ? 12.652 -1.805 -3.964 1.00 89.00 91 SER A N 1
ATOM 657 C CA . SER A 1 91 ? 12.522 -0.348 -3.847 1.00 89.00 91 SER A CA 1
ATOM 658 C C . SER A 1 91 ? 11.064 0.104 -3.887 1.00 89.00 91 SER A C 1
ATOM 660 O O . SER A 1 91 ? 10.666 1.004 -3.148 1.00 89.00 91 SER A O 1
ATOM 662 N N . PHE A 1 92 ? 10.254 -0.529 -4.734 1.00 90.56 92 PHE A N 1
ATOM 663 C CA . PHE A 1 92 ? 8.840 -0.199 -4.861 1.00 90.56 92 PHE A CA 1
ATOM 664 C C . PHE A 1 92 ? 7.971 -0.821 -3.765 1.00 90.56 92 PHE A C 1
ATOM 666 O O . PHE A 1 92 ? 7.001 -0.191 -3.354 1.00 90.56 92 PHE A O 1
ATOM 673 N N . THR A 1 93 ? 8.345 -1.975 -3.208 1.00 92.31 93 THR A N 1
ATOM 674 C CA . THR A 1 93 ? 7.707 -2.522 -2.003 1.00 92.31 93 THR A CA 1
ATOM 675 C C . THR A 1 93 ? 7.894 -1.586 -0.813 1.00 92.31 93 THR A C 1
ATOM 677 O O . THR A 1 93 ? 6.933 -1.323 -0.096 1.00 92.31 93 THR A O 1
ATOM 680 N N . ALA A 1 94 ? 9.084 -1.002 -0.632 1.00 92.25 94 ALA A N 1
ATOM 681 C CA . ALA A 1 94 ? 9.305 -0.003 0.415 1.00 92.25 94 ALA A CA 1
ATOM 682 C C . ALA A 1 94 ? 8.401 1.234 0.234 1.00 92.25 94 ALA A C 1
ATOM 684 O O . ALA A 1 94 ? 7.827 1.732 1.202 1.00 92.25 94 ALA A O 1
ATOM 685 N N . LYS A 1 95 ? 8.215 1.691 -1.012 1.00 91.81 95 LYS A N 1
ATOM 686 C CA . LYS A 1 95 ? 7.301 2.798 -1.347 1.00 91.81 95 LYS A CA 1
ATOM 687 C C . LYS A 1 95 ? 5.834 2.440 -1.096 1.00 91.81 95 LYS A C 1
ATOM 689 O O . LYS A 1 95 ? 5.105 3.249 -0.529 1.00 91.81 95 LYS A O 1
ATOM 694 N N . ALA A 1 96 ? 5.413 1.231 -1.466 1.00 93.56 96 ALA A N 1
ATOM 695 C CA . ALA A 1 96 ? 4.069 0.730 -1.191 1.00 93.56 96 ALA A CA 1
ATOM 696 C C . ALA A 1 96 ? 3.803 0.668 0.318 1.00 93.56 96 ALA A C 1
ATOM 698 O O . ALA A 1 96 ? 2.811 1.213 0.795 1.00 93.56 96 ALA A O 1
ATOM 699 N N . ARG A 1 97 ? 4.752 0.112 1.082 1.00 93.75 97 ARG A N 1
ATOM 700 C CA . ARG A 1 97 ? 4.695 0.041 2.545 1.00 93.75 97 ARG A CA 1
ATOM 701 C C . ARG A 1 97 ? 4.511 1.421 3.178 1.00 93.75 97 ARG A C 1
ATOM 703 O O . ARG A 1 97 ? 3.678 1.585 4.064 1.00 93.75 97 ARG A O 1
ATOM 710 N N . GLN A 1 98 ? 5.262 2.424 2.719 1.00 93.56 98 GLN A N 1
ATOM 711 C CA . GLN A 1 98 ? 5.120 3.805 3.194 1.00 93.56 98 GLN A CA 1
ATOM 712 C C . GLN A 1 98 ? 3.725 4.374 2.902 1.00 93.56 98 GLN A C 1
ATOM 714 O O . GLN A 1 98 ? 3.110 4.964 3.791 1.00 93.56 98 GLN A O 1
ATOM 719 N N . ALA A 1 99 ? 3.208 4.170 1.688 1.00 93.44 99 ALA A N 1
ATOM 720 C CA . ALA A 1 99 ? 1.876 4.635 1.313 1.00 93.44 99 ALA A CA 1
ATOM 721 C C . ALA A 1 99 ? 0.784 3.993 2.188 1.00 93.44 99 ALA A C 1
ATOM 723 O O . ALA A 1 99 ? -0.086 4.696 2.703 1.00 93.44 99 ALA A O 1
ATOM 724 N N . TYR A 1 100 ? 0.879 2.687 2.443 1.00 94.31 100 TYR A N 1
ATOM 725 C CA . TYR A 1 100 ? -0.059 1.967 3.305 1.00 94.31 100 TYR A CA 1
ATOM 726 C C . TYR A 1 100 ? -0.008 2.428 4.760 1.00 94.31 100 TYR A C 1
ATOM 728 O O . TYR A 1 100 ? -1.063 2.595 5.361 1.00 94.31 100 TYR A O 1
ATOM 736 N N . HIS A 1 101 ? 1.170 2.733 5.316 1.00 94.75 101 HIS A N 1
ATOM 737 C CA . HIS A 1 101 ? 1.276 3.292 6.675 1.00 94.75 101 HIS A CA 1
ATOM 738 C C . HIS A 1 101 ? 0.586 4.653 6.805 1.00 94.75 101 HIS A C 1
ATOM 740 O O . HIS A 1 101 ? -0.136 4.900 7.772 1.00 94.75 101 HIS A O 1
ATOM 746 N N . VAL A 1 102 ? 0.744 5.531 5.811 1.00 94.25 102 VAL A N 1
ATOM 747 C CA . VAL A 1 102 ? 0.028 6.818 5.784 1.00 94.25 102 VAL A CA 1
ATOM 748 C C . VAL A 1 102 ? -1.481 6.597 5.642 1.00 94.25 102 VAL A C 1
ATOM 750 O O . VAL A 1 102 ? -2.264 7.263 6.323 1.00 94.25 102 VAL A O 1
ATOM 753 N N . GLY A 1 103 ? -1.895 5.645 4.802 1.00 92.88 103 GLY A N 1
ATOM 754 C CA . GLY A 1 103 ? -3.288 5.216 4.691 1.00 92.88 103 GLY A CA 1
ATOM 755 C C . GLY A 1 103 ? -3.848 4.726 6.028 1.00 92.88 103 GLY A C 1
ATOM 756 O O . GLY A 1 103 ? -4.911 5.184 6.439 1.00 92.88 103 GLY A O 1
ATOM 757 N N . LEU A 1 104 ? -3.114 3.864 6.739 1.00 92.12 104 LEU A N 1
ATOM 758 C CA . LEU A 1 104 ? -3.517 3.280 8.022 1.00 92.12 104 LEU A CA 1
ATOM 759 C C . LEU A 1 104 ? -3.720 4.357 9.077 1.00 92.12 104 LEU A C 1
ATOM 761 O O . LEU A 1 104 ? -4.749 4.382 9.748 1.00 92.12 104 LEU A O 1
ATOM 765 N N . TYR A 1 105 ? -2.771 5.287 9.176 1.00 92.69 105 TYR A N 1
ATOM 766 C CA . TYR A 1 105 ? -2.880 6.419 10.087 1.00 92.69 105 TYR A CA 1
ATOM 767 C C . TYR A 1 105 ? -4.152 7.238 9.826 1.00 92.69 105 TYR A C 1
ATOM 769 O O . TYR A 1 105 ? -4.873 7.597 10.759 1.00 92.69 105 TYR A O 1
ATOM 777 N N . ARG A 1 106 ? -4.459 7.507 8.551 1.00 92.00 106 ARG A N 1
ATOM 778 C CA . ARG A 1 106 ? -5.652 8.263 8.145 1.00 92.00 106 ARG A CA 1
ATOM 779 C C . ARG A 1 106 ? -6.944 7.489 8.391 1.00 92.00 106 ARG A C 1
ATOM 781 O O . ARG A 1 106 ? -7.887 8.084 8.904 1.00 92.00 106 ARG A O 1
ATOM 788 N N . ALA A 1 107 ? -6.985 6.201 8.057 1.00 91.38 107 ALA A N 1
ATOM 789 C CA . ALA A 1 107 ? -8.145 5.341 8.278 1.00 91.38 107 ALA A CA 1
ATOM 790 C C . ALA A 1 107 ? -8.446 5.202 9.775 1.00 91.38 107 ALA A C 1
ATOM 792 O O . ALA A 1 107 ? -9.594 5.337 10.189 1.00 91.38 107 ALA A O 1
ATOM 793 N N . HIS A 1 108 ? -7.409 5.039 10.602 1.00 89.56 108 HIS A N 1
ATOM 794 C CA . HIS A 1 108 ? -7.549 5.005 12.053 1.00 89.56 108 HIS A CA 1
ATOM 795 C C . HIS A 1 108 ? -8.096 6.327 12.609 1.00 89.56 108 HIS A C 1
ATOM 797 O O . HIS A 1 108 ? -9.049 6.318 13.384 1.00 89.56 108 HIS A O 1
ATOM 803 N N . LYS A 1 109 ? -7.552 7.470 12.168 1.00 90.00 109 LYS A N 1
ATOM 804 C CA . LYS A 1 109 ? -8.037 8.807 12.556 1.00 90.00 109 LYS A CA 1
ATOM 805 C C . LYS A 1 109 ? -9.488 9.072 12.159 1.00 90.00 109 LYS A C 1
ATOM 807 O O . LYS A 1 109 ? -10.183 9.775 12.880 1.00 90.00 109 LYS A O 1
ATOM 812 N N . GLN A 1 110 ? -9.922 8.532 11.026 1.00 88.69 110 GLN A N 1
ATOM 813 C CA . GLN A 1 110 ? -11.295 8.644 10.530 1.00 88.69 110 GLN A CA 1
ATOM 814 C C . GLN A 1 110 ? -12.226 7.569 11.110 1.00 88.69 110 GLN A C 1
ATOM 816 O O . GLN A 1 110 ? -13.400 7.546 10.761 1.00 88.69 110 GLN A O 1
ATOM 821 N N . GLN A 1 111 ? -11.708 6.668 11.957 1.00 87.69 111 GLN A N 1
ATOM 822 C CA . GLN A 1 111 ? -12.416 5.483 12.456 1.00 87.69 111 GLN A CA 1
ATOM 823 C C . GLN A 1 111 ? -13.044 4.637 11.332 1.00 87.69 111 GLN A C 1
ATOM 825 O O . GLN A 1 111 ? -14.069 3.988 11.506 1.00 87.69 111 GLN A O 1
ATOM 830 N N . ALA A 1 112 ? -12.407 4.619 10.160 1.00 87.81 112 ALA A N 1
ATOM 831 C CA . ALA A 1 112 ? -12.880 3.894 8.993 1.00 87.81 112 ALA A CA 1
ATOM 832 C C . ALA A 1 112 ? -12.440 2.424 9.071 1.00 87.81 112 ALA A C 1
ATOM 834 O O . ALA A 1 112 ? -11.368 2.062 8.579 1.00 87.81 112 ALA A O 1
ATOM 835 N N . ALA A 1 113 ? -13.270 1.565 9.673 1.00 86.81 113 ALA A N 1
ATOM 836 C CA . ALA A 1 113 ? -12.996 0.128 9.801 1.00 86.81 113 ALA A CA 1
ATOM 837 C C . ALA A 1 113 ? -12.741 -0.550 8.441 1.00 86.81 113 ALA A C 1
ATOM 839 O O . ALA A 1 113 ? -11.824 -1.362 8.305 1.00 86.81 113 ALA A O 1
ATOM 840 N N . GLU A 1 114 ? -13.494 -0.154 7.412 1.00 88.19 114 GLU A N 1
ATOM 841 C CA . GLU A 1 114 ? -13.285 -0.617 6.037 1.00 88.19 114 GLU A CA 1
ATOM 842 C C . GLU A 1 114 ? -11.910 -0.208 5.491 1.00 88.19 114 GLU A C 1
ATOM 844 O O . GLU A 1 114 ? -11.229 -1.007 4.848 1.00 88.19 114 GLU A O 1
ATOM 849 N 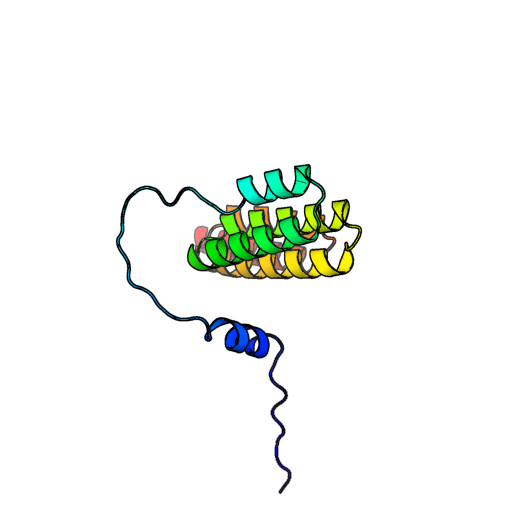N . GLY A 1 115 ? -11.456 1.008 5.809 1.00 88.50 115 GLY A N 1
ATOM 850 C CA . GLY A 1 115 ? -10.127 1.471 5.426 1.00 88.50 115 GLY A CA 1
ATOM 851 C C . GLY A 1 115 ? -9.023 0.639 6.068 1.00 88.50 115 GLY A C 1
ATOM 852 O O . GLY A 1 115 ? -8.115 0.183 5.375 1.00 88.50 115 GLY A O 1
ATOM 853 N N . VAL A 1 116 ? -9.137 0.358 7.369 1.00 92.38 116 VAL A N 1
ATOM 854 C CA . VAL A 1 116 ? -8.182 -0.499 8.091 1.00 92.38 116 VAL A CA 1
ATOM 855 C C . VAL A 1 116 ? -8.129 -1.904 7.482 1.00 92.38 116 VAL A C 1
ATOM 857 O O . VAL A 1 116 ? -7.036 -2.423 7.257 1.00 92.38 116 VAL A O 1
ATOM 860 N N . ARG A 1 117 ? -9.281 -2.498 7.142 1.00 91.00 117 ARG A N 1
ATOM 861 C CA . ARG A 1 117 ? -9.350 -3.816 6.488 1.00 91.00 117 ARG A CA 1
ATOM 862 C C . ARG A 1 117 ? -8.656 -3.816 5.127 1.00 91.00 117 ARG A C 1
ATOM 864 O O . ARG A 1 117 ? -7.806 -4.664 4.870 1.00 91.00 117 ARG A O 1
ATOM 871 N N . ARG A 1 118 ? -8.980 -2.849 4.266 1.00 92.31 118 ARG A N 1
ATOM 872 C CA . ARG A 1 118 ? -8.406 -2.764 2.916 1.00 92.31 118 ARG A CA 1
ATOM 873 C C . ARG A 1 118 ? -6.894 -2.533 2.948 1.00 92.31 118 ARG A C 1
ATOM 875 O O . ARG A 1 118 ? -6.162 -3.068 2.123 1.00 92.31 118 ARG A O 1
ATOM 882 N N . ILE A 1 119 ? -6.412 -1.762 3.920 1.00 93.50 119 ILE A N 1
ATOM 883 C CA . ILE A 1 119 ? -4.980 -1.531 4.124 1.00 93.50 119 ILE A CA 1
ATOM 884 C C . ILE A 1 119 ? -4.279 -2.785 4.665 1.00 93.50 119 ILE A C 1
ATOM 886 O O . ILE A 1 119 ? -3.165 -3.080 4.237 1.00 93.50 119 ILE A O 1
ATOM 890 N N . ALA A 1 120 ? -4.932 -3.571 5.525 1.00 93.12 120 ALA A N 1
ATOM 891 C CA . ALA A 1 120 ? -4.409 -4.865 5.965 1.00 93.12 120 ALA A CA 1
ATOM 892 C C . ALA A 1 120 ? -4.214 -5.831 4.783 1.00 93.12 120 ALA A C 1
ATOM 894 O O . ALA A 1 120 ? -3.161 -6.452 4.658 1.00 93.12 120 ALA A O 1
ATOM 895 N N . GLU A 1 121 ? -5.186 -5.912 3.870 1.00 93.44 121 GLU A N 1
ATOM 896 C CA . GLU A 1 121 ? -5.069 -6.704 2.635 1.00 93.44 121 GLU A CA 1
ATOM 897 C C . GLU A 1 121 ? -3.897 -6.229 1.765 1.00 93.44 121 GLU A C 1
ATOM 899 O O . GLU A 1 121 ? -3.155 -7.039 1.204 1.00 93.44 121 GLU A O 1
ATOM 904 N N . ALA A 1 122 ? -3.676 -4.915 1.710 1.00 93.00 122 ALA A N 1
ATOM 905 C CA . ALA A 1 122 ? -2.571 -4.321 0.972 1.00 93.00 122 ALA A CA 1
ATOM 906 C C . ALA A 1 122 ? -1.196 -4.647 1.600 1.00 93.00 122 ALA A C 1
ATOM 908 O O . ALA A 1 122 ? -0.247 -4.960 0.874 1.00 93.00 122 ALA A O 1
ATOM 909 N N . PHE A 1 123 ? -1.088 -4.652 2.935 1.00 92.81 123 PHE A N 1
ATOM 910 C CA . PHE A 1 123 ? 0.107 -5.122 3.650 1.00 92.81 123 PHE A CA 1
ATOM 911 C C . PHE A 1 123 ? 0.354 -6.622 3.444 1.00 92.81 123 PHE A C 1
ATOM 913 O O . PHE A 1 123 ? 1.487 -7.032 3.174 1.00 92.81 123 PHE A O 1
ATOM 920 N N . ALA A 1 124 ? -0.701 -7.440 3.474 1.00 93.06 124 ALA A N 1
ATOM 921 C CA . ALA A 1 124 ? -0.607 -8.869 3.188 1.00 93.06 124 ALA A CA 1
ATOM 922 C C . ALA A 1 124 ? -0.090 -9.128 1.762 1.00 93.06 124 ALA A C 1
ATOM 924 O O . ALA A 1 124 ? 0.770 -9.985 1.557 1.00 93.06 124 ALA A O 1
ATOM 925 N N . ALA A 1 125 ? -0.531 -8.334 0.781 1.00 91.88 125 ALA A N 1
ATOM 926 C CA . ALA A 1 125 ? -0.091 -8.445 -0.611 1.00 91.88 125 ALA A CA 1
ATOM 927 C C . ALA A 1 125 ? 1.408 -8.152 -0.826 1.00 91.88 125 ALA A C 1
ATOM 929 O O . ALA A 1 125 ? 1.965 -8.553 -1.852 1.00 91.88 125 ALA A O 1
ATOM 930 N N . ILE A 1 126 ? 2.066 -7.458 0.111 1.00 92.00 126 ILE A N 1
ATOM 931 C CA . ILE A 1 126 ? 3.520 -7.225 0.096 1.00 92.00 126 ILE A CA 1
ATOM 932 C C . ILE A 1 126 ? 4.291 -8.116 1.084 1.00 92.00 126 ILE A C 1
ATOM 934 O O . ILE A 1 126 ? 5.516 -8.023 1.140 1.00 92.00 126 ILE A O 1
ATOM 938 N N . GLY A 1 127 ? 3.596 -8.990 1.822 1.00 91.69 127 GLY A N 1
ATOM 939 C CA . GLY A 1 127 ? 4.187 -9.916 2.790 1.00 91.69 127 GLY A CA 1
ATOM 940 C C . GLY A 1 127 ? 4.543 -9.296 4.145 1.00 91.69 127 GLY A C 1
ATOM 941 O O . GLY A 1 127 ? 5.338 -9.879 4.878 1.00 91.69 127 GLY A O 1
ATOM 942 N N . ASP A 1 128 ? 3.989 -8.130 4.491 1.00 91.81 128 ASP A N 1
ATOM 943 C CA . ASP A 1 128 ? 4.249 -7.463 5.773 1.00 91.81 128 ASP A CA 1
ATOM 944 C C . ASP A 1 128 ? 3.306 -7.990 6.867 1.00 91.81 128 ASP A C 1
ATOM 946 O O . ASP A 1 128 ? 2.278 -7.386 7.174 1.00 91.81 128 ASP A O 1
ATOM 950 N N . GLY A 1 129 ? 3.640 -9.159 7.421 1.00 89.25 129 GLY A N 1
ATOM 951 C CA . GLY A 1 129 ? 2.830 -9.820 8.451 1.00 89.25 129 GLY A CA 1
ATOM 952 C C . GLY A 1 129 ? 2.697 -9.009 9.744 1.00 89.25 129 GLY A C 1
ATOM 953 O O . GLY A 1 129 ? 1.619 -8.973 10.331 1.00 89.25 129 GLY A O 1
ATOM 954 N N . GLU A 1 130 ? 3.749 -8.290 10.139 1.00 91.44 130 GLU A N 1
ATOM 955 C CA . GLU A 1 130 ? 3.728 -7.429 11.326 1.00 91.44 130 GLU A CA 1
ATOM 956 C C . GLU A 1 130 ? 2.685 -6.311 11.173 1.00 91.44 130 GLU A C 1
ATOM 958 O O . GLU A 1 130 ? 1.868 -6.076 12.064 1.00 91.44 130 GLU A O 1
ATOM 963 N N . ALA A 1 131 ? 2.654 -5.646 10.014 1.00 89.19 131 ALA A N 1
ATOM 964 C CA . ALA A 1 131 ? 1.670 -4.600 9.756 1.00 89.19 131 ALA A CA 1
ATOM 965 C C . ALA A 1 131 ? 0.232 -5.148 9.670 1.00 89.19 131 ALA A C 1
ATOM 967 O O . ALA A 1 131 ? -0.711 -4.465 10.075 1.00 89.19 131 ALA A O 1
ATOM 968 N N . VAL A 1 132 ? 0.045 -6.382 9.186 1.00 92.50 132 VAL A N 1
ATOM 969 C CA . VAL A 1 132 ? -1.269 -7.051 9.176 1.00 92.50 132 VAL A CA 1
ATOM 970 C C . VAL A 1 132 ? -1.780 -7.280 10.601 1.00 92.50 132 VAL A C 1
ATOM 972 O O . VAL A 1 132 ? -2.934 -6.957 10.891 1.00 92.50 132 VAL A O 1
ATOM 975 N N . GLU A 1 133 ? -0.932 -7.769 11.507 1.00 91.75 133 GLU A N 1
ATOM 976 C CA . GLU A 1 133 ? -1.284 -7.955 12.922 1.00 91.75 133 GLU A CA 1
ATOM 977 C C . GLU A 1 133 ? -1.642 -6.626 13.599 1.00 91.75 133 GLU A C 1
ATOM 979 O O . GLU A 1 133 ? -2.641 -6.531 14.317 1.00 91.75 133 GLU A O 1
ATOM 984 N N . GLN A 1 134 ? -0.883 -5.566 13.308 1.00 90.56 134 GLN A N 1
ATOM 985 C CA . GLN A 1 134 ? -1.189 -4.219 13.795 1.00 90.56 134 GLN A CA 1
ATOM 986 C C . GLN A 1 134 ? -2.554 -3.726 13.297 1.00 90.56 134 GLN A C 1
ATOM 988 O O . GLN A 1 134 ? -3.333 -3.173 14.078 1.00 90.56 134 GLN A O 1
ATOM 993 N N . CYS A 1 135 ? -2.887 -3.952 12.023 1.00 89.62 135 CYS A N 1
ATOM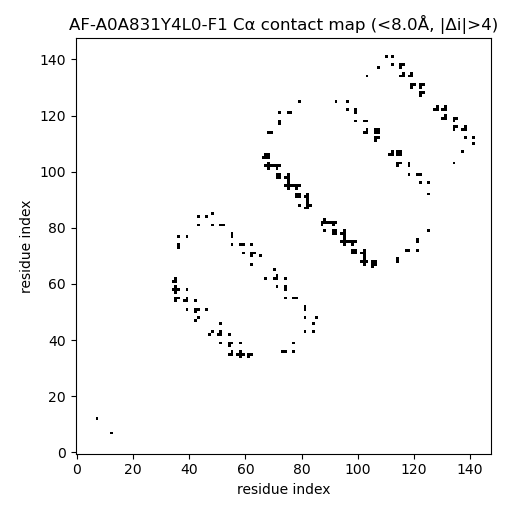 994 C CA . CYS A 1 135 ? -4.198 -3.591 11.482 1.00 89.62 135 CYS A CA 1
ATOM 995 C C . CYS A 1 135 ? -5.332 -4.360 12.175 1.00 89.62 135 CYS A C 1
ATOM 997 O O . CYS A 1 135 ? -6.366 -3.766 12.485 1.00 89.62 135 CYS A O 1
ATOM 999 N N . ALA A 1 136 ? -5.137 -5.651 12.462 1.00 89.31 136 ALA A N 1
ATOM 1000 C CA . ALA A 1 136 ? -6.113 -6.458 13.190 1.00 89.31 136 ALA A CA 1
ATOM 1001 C C . ALA A 1 136 ? -6.355 -5.911 14.607 1.00 89.31 136 ALA A C 1
ATOM 1003 O O . ALA A 1 136 ? -7.503 -5.712 15.003 1.00 89.31 136 ALA A O 1
ATOM 1004 N N . ALA A 1 137 ? -5.289 -5.569 15.336 1.00 89.56 137 ALA A N 1
ATOM 1005 C CA . ALA A 1 137 ? -5.398 -4.966 16.664 1.00 89.56 137 ALA A CA 1
ATOM 1006 C C . ALA A 1 137 ? -6.155 -3.623 16.642 1.00 89.56 137 ALA A C 1
ATOM 1008 O O . ALA A 1 137 ? -6.972 -3.346 17.524 1.00 89.56 137 ALA A O 1
ATOM 1009 N N . ILE A 1 138 ? -5.920 -2.791 15.621 1.00 89.62 138 ILE A N 1
ATOM 1010 C CA . ILE A 1 138 ? -6.643 -1.526 15.438 1.00 89.62 138 ILE A CA 1
ATOM 1011 C C . ILE A 1 138 ? -8.127 -1.776 15.149 1.00 89.62 138 ILE A C 1
ATOM 1013 O O . ILE A 1 138 ? -8.977 -1.104 15.733 1.00 89.62 138 ILE A O 1
ATOM 1017 N N . ALA A 1 139 ? -8.448 -2.729 14.271 1.00 86.81 139 ALA A N 1
ATOM 1018 C CA . ALA A 1 139 ? -9.825 -3.060 13.919 1.00 86.81 139 ALA A CA 1
ATOM 1019 C C . ALA A 1 139 ? -10.623 -3.561 15.134 1.00 86.81 139 ALA A C 1
ATOM 1021 O O . ALA A 1 139 ? -11.742 -3.103 15.357 1.00 86.81 139 ALA A O 1
ATOM 1022 N N . GLU A 1 140 ? -10.033 -4.428 15.960 1.00 87.12 140 GLU A N 1
ATOM 1023 C CA . GLU A 1 140 ? -10.650 -4.884 17.213 1.00 87.12 140 GLU A CA 1
ATOM 1024 C C . GLU A 1 140 ? -10.898 -3.728 18.184 1.00 87.12 140 GLU A C 1
ATOM 1026 O O . GLU A 1 140 ? -11.968 -3.621 18.785 1.00 87.12 140 GLU A O 1
ATOM 1031 N N . ARG A 1 141 ? -9.945 -2.797 18.293 1.00 86.88 141 ARG A N 1
ATOM 1032 C CA . ARG A 1 141 ? -10.106 -1.620 19.149 1.00 86.88 141 ARG A CA 1
ATOM 1033 C C . ARG A 1 141 ? -11.216 -0.688 18.660 1.00 86.88 141 ARG A C 1
ATOM 1035 O O . ARG A 1 141 ? -11.926 -0.128 19.488 1.00 86.88 141 ARG A O 1
ATOM 1042 N N . LEU A 1 142 ? -11.370 -0.514 17.346 1.00 83.81 142 LEU A N 1
ATOM 1043 C CA . LEU A 1 142 ? -12.470 0.265 16.768 1.00 83.81 142 LEU A CA 1
ATOM 1044 C C . LEU A 1 142 ? -13.826 -0.386 17.077 1.00 83.81 142 LEU A C 1
ATOM 1046 O O . LEU A 1 142 ? -14.699 0.294 17.607 1.00 83.81 142 LEU A O 1
ATOM 1050 N N . ARG A 1 143 ? -13.957 -1.703 16.866 1.00 82.31 143 ARG A N 1
ATOM 1051 C CA . ARG A 1 143 ? -15.179 -2.465 17.190 1.00 82.31 143 ARG A CA 1
ATOM 1052 C C . ARG A 1 143 ? -15.567 -2.351 18.662 1.00 82.31 143 ARG A C 1
ATOM 1054 O O . ARG A 1 143 ? -16.736 -2.174 18.984 1.00 82.31 143 ARG A O 1
ATOM 1061 N N . ALA A 1 144 ? -14.588 -2.426 19.563 1.00 84.50 144 ALA A N 1
ATOM 1062 C CA . ALA A 1 144 ? -14.829 -2.295 20.996 1.00 84.50 144 ALA A CA 1
ATOM 1063 C C . ALA A 1 144 ? -15.360 -0.903 21.391 1.00 84.50 144 ALA A C 1
ATOM 1065 O O . ALA A 1 144 ? -16.129 -0.803 22.340 1.00 84.50 144 ALA A O 1
ATOM 1066 N N . MET A 1 145 ? -14.976 0.161 20.672 1.00 80.00 145 MET A N 1
ATOM 1067 C CA . MET A 1 145 ? -15.495 1.517 20.906 1.00 80.00 145 MET A CA 1
ATOM 1068 C C . MET A 1 145 ? -16.900 1.730 20.333 1.00 80.00 145 MET A C 1
ATOM 1070 O O . MET A 1 145 ? -17.621 2.581 20.833 1.00 80.00 145 MET A O 1
ATOM 1074 N N . GLU A 1 146 ? -17.290 0.990 19.294 1.00 71.06 146 GLU A N 1
ATOM 1075 C CA . GLU A 1 146 ? -18.645 1.049 18.722 1.00 71.06 146 GLU A CA 1
ATOM 1076 C C . GLU A 1 146 ? -19.678 0.293 19.577 1.00 71.06 146 GLU A C 1
ATOM 1078 O O . GLU A 1 146 ? -20.875 0.554 19.475 1.00 71.06 146 GLU A O 1
ATOM 1083 N N . ALA A 1 147 ? -19.224 -0.656 20.401 1.00 68.94 147 ALA A N 1
ATOM 1084 C CA . ALA A 1 147 ? -20.071 -1.540 21.204 1.00 68.94 147 ALA A CA 1
ATOM 1085 C C . ALA A 1 147 ? -20.306 -1.073 22.657 1.00 68.94 147 ALA A C 1
ATOM 1087 O O . ALA A 1 147 ? -21.058 -1.735 23.376 1.00 68.94 147 ALA A O 1
ATOM 1088 N N . GLY A 1 148 ? -19.649 0.005 23.101 1.00 58.00 148 GLY A N 1
ATOM 1089 C CA . GLY A 1 148 ? -19.747 0.559 24.461 1.00 58.00 148 GLY A CA 1
ATOM 1090 C C . GLY A 1 148 ? -20.435 1.913 24.487 1.00 58.00 148 GLY A C 1
ATOM 1091 O O . GLY A 1 148 ? -21.193 2.148 25.453 1.00 58.00 148 GLY A O 1
#

Mean predicted aligned error: 11.89 Å

Solvent-accessible surface area (backbone atoms only — not comparable to full-atom values): 8397 Å² total; per-residue (Å²): 138,79,84,79,79,75,75,74,54,80,75,53,62,58,57,67,72,69,73,81,71,79,89,79,84,85,86,86,89,81,77,86,66,79,70,32,56,66,55,28,54,56,24,58,74,70,65,41,64,68,53,28,51,52,35,43,50,54,19,43,53,52,27,61,72,65,71,51,29,69,49,20,46,54,46,14,54,50,29,43,49,51,10,63,76,71,66,47,42,70,69,19,44,54,52,16,54,52,2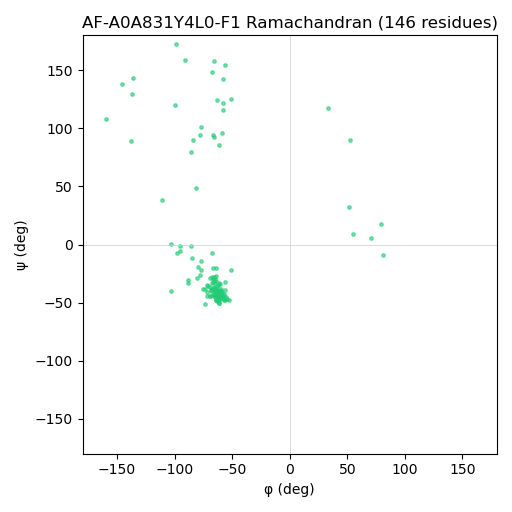8,34,53,56,16,40,55,36,13,58,77,67,68,34,59,69,47,33,52,56,40,24,53,53,30,50,75,74,66,36,60,69,58,29,54,52,32,50,56,51,48,55,54,52,52,57,65,76,75,109

Sequence (148 aa):
MTGQDEIPTAQQAFTASLMLTGGHASPAPARRVAVGLDAVEEAMATGDASLMLRTWHAACLDALGSQQWEPMVAVGDAARRIGQITGFKISFTAKARQAYHVGLYRAHKQQAAEGVRRIAEAFAAIGDGEAVEQCAAIAERLRAMEAG

Secondary structure (DSSP, 8-state):
---------HHHHHHHTTS-S--------S-----SSHHHHHHHHHT-HHHHHHHHHHHHHHHHHT--SHHHHHHHHHHHHHHHHHS-HHHHHHHHHHHHHHHHHHHHHTT-HHHHHHHHHHHHHTT-HHHHHHHHHHHHHHHHHH--